Protein AF-A0A9W8HXV5-F1 (afdb_monomer_lite)

pLDDT: mean 78.33, std 11.54, range [52.19, 93.38]

InterPro domains:
  IPR036397 Ribonuclease H superfamily [G3DSA:3.30.420.10] (1-85)

Foldseek 3Di:
DLVVVCVVVVNNPPPVSVVCVVVSVLCQQQDQDPLQNGGVVCLVQVDHDDDPVVPPDDDDDDPPVVVRVVRVCNNVPPRVVSRVVSNVVVVVVVVVVCVVPDDDDDDDVPDDDDD

Secondary structure (DSSP, 8-state):
-HHHHHHHTTGGG-TTTTTTHHHHHHHHHHSPPTTTSS-HHHHHHSS----GGGTTS------HHHHHHHHHHHIIIIIHHHHHHHHHHHHHHHHHHHHHH----PPPTT-----

Organism: NCBI:txid2761395

Radius of gyration: 21.53 Å; chains: 1; bounding box: 58×38×58 Å

Structure (mmCIF, N/CA/C/O backbone):
data_AF-A0A9W8HXV5-F1
#
_entry.id   AF-A0A9W8HXV5-F1
#
loop_
_atom_site.group_PDB
_atom_site.id
_atom_site.type_symbol
_atom_site.label_atom_id
_atom_site.label_alt_id
_atom_site.label_comp_id
_atom_site.label_asym_id
_atom_site.label_entity_id
_atom_site.label_seq_id
_atom_site.pdbx_PDB_ins_code
_atom_site.Cartn_x
_atom_site.Cartn_y
_atom_site.Cartn_z
_atom_site.occupancy
_atom_site.B_iso_or_equiv
_atom_site.auth_seq_id
_atom_site.auth_comp_id
_atom_site.auth_asym_id
_atom_site.auth_atom_id
_atom_site.pdbx_PDB_model_num
ATOM 1 N N . MET A 1 1 ? 0.231 8.649 8.028 1.00 60.59 1 MET A N 1
ATOM 2 C CA . MET A 1 1 ? 1.605 8.124 7.830 1.00 60.59 1 MET A CA 1
ATOM 3 C C . MET A 1 1 ? 2.632 9.210 7.514 1.00 60.59 1 MET A C 1
ATOM 5 O O . MET A 1 1 ? 3.655 9.221 8.181 1.00 60.59 1 MET A O 1
ATOM 9 N N . VAL A 1 2 ? 2.363 10.155 6.601 1.00 62.06 2 VAL A N 1
ATOM 10 C CA . VAL A 1 2 ? 3.306 11.242 6.232 1.00 62.06 2 VAL A CA 1
ATOM 11 C C . VAL A 1 2 ? 3.762 12.081 7.434 1.00 62.06 2 VAL A C 1
ATOM 13 O O . VAL A 1 2 ? 4.959 12.217 7.658 1.00 62.06 2 VAL A O 1
ATOM 16 N N . LYS A 1 3 ? 2.826 12.553 8.272 1.00 69.19 3 LYS A N 1
ATOM 17 C CA . LYS A 1 3 ? 3.160 13.307 9.496 1.00 69.19 3 LYS A CA 1
ATOM 18 C C . LYS A 1 3 ? 4.119 12.538 10.413 1.00 69.19 3 LYS A C 1
ATOM 20 O O . LYS A 1 3 ? 5.129 13.087 10.814 1.00 69.19 3 LYS A O 1
ATOM 25 N N . GLY A 1 4 ? 3.860 11.252 10.665 1.00 70.75 4 GLY A N 1
ATOM 26 C CA . GLY A 1 4 ? 4.725 10.420 11.511 1.00 70.75 4 GLY A CA 1
ATOM 27 C C . GLY A 1 4 ? 6.121 10.179 10.925 1.00 70.75 4 GLY A C 1
ATOM 28 O O . GLY A 1 4 ? 7.088 10.116 11.678 1.00 70.75 4 GLY A O 1
ATOM 29 N N . ALA A 1 5 ? 6.244 10.081 9.597 1.00 70.06 5 ALA A N 1
ATOM 30 C CA . ALA A 1 5 ? 7.545 10.009 8.932 1.00 70.06 5 ALA A CA 1
ATOM 31 C C . ALA A 1 5 ? 8.324 11.328 9.090 1.00 70.06 5 ALA A C 1
ATOM 33 O O . ALA A 1 5 ? 9.479 11.304 9.504 1.00 70.06 5 ALA A O 1
ATOM 34 N N . LEU A 1 6 ? 7.667 12.472 8.874 1.00 68.56 6 LEU A N 1
ATOM 35 C CA . LEU A 1 6 ? 8.255 13.805 9.065 1.00 68.56 6 LEU A CA 1
ATOM 36 C C . LEU A 1 6 ? 8.674 14.059 10.522 1.00 68.56 6 LEU A C 1
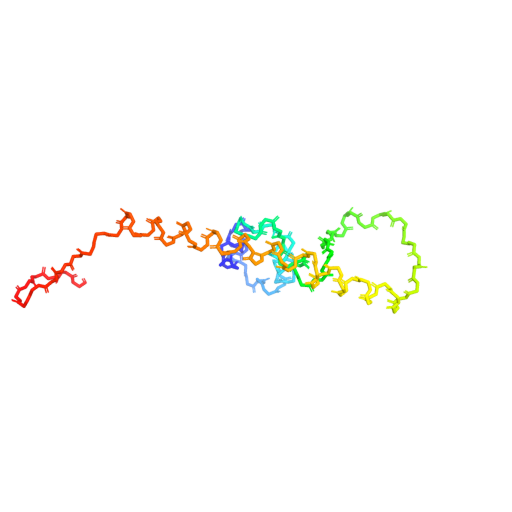ATOM 38 O O . LEU A 1 6 ? 9.746 14.606 10.770 1.00 68.56 6 LEU A O 1
ATOM 42 N N . THR A 1 7 ? 7.875 13.612 11.496 1.00 72.12 7 THR A N 1
ATOM 43 C CA . THR A 1 7 ? 8.223 13.705 12.922 1.00 72.12 7 THR A CA 1
ATOM 44 C C . THR A 1 7 ? 9.441 12.848 13.265 1.00 72.12 7 THR A C 1
ATOM 46 O O . THR A 1 7 ? 10.323 13.315 13.975 1.00 72.12 7 THR A O 1
ATOM 49 N N . LYS A 1 8 ? 9.543 11.623 12.729 1.00 70.56 8 LYS A N 1
ATOM 50 C CA . LYS A 1 8 ? 10.714 10.749 12.942 1.00 70.56 8 LYS A CA 1
ATOM 51 C C . LYS A 1 8 ? 11.993 11.284 12.303 1.00 70.56 8 LYS A C 1
ATOM 53 O O . LYS A 1 8 ? 13.069 11.047 12.834 1.00 70.56 8 LYS A O 1
ATOM 58 N N . MET A 1 9 ? 11.879 12.013 11.195 1.00 65.50 9 MET A N 1
ATOM 59 C CA . MET A 1 9 ? 13.011 12.711 10.577 1.00 65.50 9 MET A CA 1
ATOM 60 C C . MET A 1 9 ? 13.393 13.996 11.335 1.00 65.50 9 MET A C 1
ATOM 62 O O . MET A 1 9 ? 14.311 14.691 10.920 1.00 65.50 9 MET A O 1
ATOM 66 N N . ASN A 1 10 ? 12.702 14.312 12.439 1.00 64.25 10 ASN A N 1
ATOM 67 C CA . ASN A 1 10 ? 12.845 15.550 13.208 1.00 64.25 10 ASN A CA 1
ATOM 68 C C . ASN A 1 10 ? 12.593 16.824 12.370 1.00 64.25 10 ASN A C 1
ATOM 70 O O . ASN A 1 10 ? 13.015 17.917 12.732 1.00 64.25 10 ASN A O 1
ATOM 74 N N . VAL A 1 11 ? 11.867 16.678 11.253 1.00 59.84 11 VAL A N 1
ATOM 75 C CA . VAL A 1 11 ? 11.534 17.749 10.296 1.00 59.84 11 VAL A CA 1
ATOM 76 C C . VAL A 1 11 ? 10.242 18.468 10.694 1.00 59.84 11 VAL A C 1
ATOM 78 O O . VAL A 1 11 ? 9.929 19.525 10.167 1.00 59.84 11 VAL A O 1
ATOM 81 N N . ALA A 1 12 ? 9.494 17.952 11.675 1.00 54.28 12 ALA A N 1
ATOM 82 C CA . ALA A 1 12 ? 8.266 18.590 12.161 1.00 54.28 12 ALA A CA 1
ATOM 83 C C . ALA A 1 12 ? 8.485 20.000 12.756 1.00 54.28 12 ALA A C 1
ATOM 85 O O . ALA A 1 12 ? 7.521 20.750 12.874 1.00 54.28 12 ALA A O 1
ATOM 86 N N . ALA A 1 13 ? 9.727 20.355 13.110 1.00 55.00 13 ALA A N 1
ATOM 87 C CA . ALA A 1 13 ? 10.114 21.694 13.557 1.00 55.00 13 ALA A CA 1
ATOM 88 C C . ALA A 1 13 ? 10.615 22.611 12.420 1.00 55.00 13 ALA A C 1
ATOM 90 O O . ALA A 1 13 ? 10.859 23.791 12.659 1.00 55.00 13 ALA A O 1
ATOM 91 N N . LEU A 1 14 ? 10.786 22.089 11.200 1.00 56.72 14 LEU A N 1
ATOM 92 C CA . LEU A 1 14 ? 11.351 22.822 10.071 1.00 56.72 14 LEU A CA 1
ATOM 93 C C . LEU A 1 14 ? 10.237 23.386 9.184 1.00 56.72 14 LEU A C 1
ATOM 95 O O . LEU A 1 14 ? 9.340 22.679 8.725 1.00 56.72 14 LEU A O 1
ATOM 99 N N . THR A 1 15 ? 10.349 24.676 8.889 1.00 64.81 15 THR A N 1
ATOM 100 C CA . THR A 1 15 ? 9.557 25.430 7.906 1.00 64.81 15 THR A CA 1
ATOM 101 C C . THR A 1 15 ? 9.684 24.908 6.466 1.00 64.81 15 THR A C 1
ATOM 103 O O . THR A 1 15 ? 8.969 25.391 5.599 1.00 64.81 15 THR A O 1
ATOM 106 N N . GLU A 1 16 ? 10.542 23.910 6.226 1.00 74.19 16 GLU A N 1
ATOM 107 C CA . GLU A 1 16 ? 10.950 23.384 4.910 1.00 74.19 16 GLU A CA 1
ATOM 108 C C . GLU A 1 16 ? 10.500 21.925 4.684 1.00 74.19 16 GLU A C 1
ATOM 110 O O . GLU A 1 16 ? 11.137 21.135 3.984 1.00 74.19 16 GLU A O 1
ATOM 115 N N . TRP A 1 17 ? 9.410 21.503 5.329 1.00 77.75 17 TRP A N 1
ATOM 116 C CA . TRP A 1 17 ? 8.860 20.148 5.172 1.00 77.75 17 TRP A CA 1
ATOM 117 C C . TRP A 1 17 ? 8.541 19.792 3.709 1.00 77.75 17 TRP A C 1
ATOM 119 O O . TRP A 1 17 ? 8.579 18.616 3.338 1.00 77.75 17 TRP A O 1
ATOM 129 N N . ASP A 1 18 ? 8.242 20.798 2.889 1.00 82.31 18 ASP A N 1
ATOM 130 C CA . ASP A 1 18 ? 7.981 20.721 1.456 1.00 82.31 18 ASP A CA 1
ATOM 131 C C . ASP A 1 18 ? 9.209 20.250 0.664 1.00 82.31 18 ASP A C 1
ATOM 133 O O . ASP A 1 18 ? 9.078 19.375 -0.196 1.00 82.31 18 ASP A O 1
ATOM 137 N N . PHE A 1 19 ? 10.409 20.716 1.023 1.00 82.94 19 PHE A N 1
ATOM 138 C CA . PHE A 1 19 ? 11.671 20.266 0.424 1.00 82.94 19 PHE A CA 1
ATOM 139 C C . PHE A 1 19 ? 11.897 18.758 0.610 1.00 82.94 19 PHE A C 1
ATOM 141 O O . PHE A 1 19 ? 12.449 18.073 -0.254 1.00 82.94 19 PHE A O 1
ATOM 148 N N . HIS A 1 20 ? 11.423 18.207 1.727 1.00 78.56 20 HIS A N 1
ATOM 149 C CA . HIS A 1 20 ? 11.578 16.792 2.052 1.00 78.56 20 HIS A CA 1
ATOM 150 C C . HIS A 1 20 ? 10.464 15.899 1.490 1.00 78.56 20 HIS A C 1
ATOM 152 O O . HIS A 1 20 ? 10.603 14.671 1.519 1.00 78.56 20 HIS A O 1
ATOM 158 N N . LEU A 1 21 ? 9.379 16.464 0.944 1.00 82.88 21 LEU A N 1
ATOM 159 C CA . LEU A 1 21 ? 8.255 15.683 0.419 1.00 82.88 21 LEU A CA 1
ATOM 160 C C . LEU A 1 21 ? 8.654 14.653 -0.642 1.00 82.88 21 LEU A C 1
ATOM 162 O O . LEU A 1 21 ? 8.190 13.518 -0.518 1.00 82.88 21 LEU A O 1
ATOM 166 N N . PRO A 1 22 ? 9.507 14.957 -1.644 1.00 84.81 22 PRO A N 1
ATOM 167 C CA . PRO A 1 22 ? 9.884 13.959 -2.643 1.00 84.81 22 PRO A CA 1
ATOM 168 C C . PRO A 1 22 ? 10.589 12.752 -2.016 1.00 84.81 22 PRO A C 1
ATOM 170 O O . PRO A 1 22 ? 10.310 11.610 -2.378 1.00 84.81 22 PRO A O 1
ATOM 173 N N . LEU A 1 23 ? 11.449 12.989 -1.019 1.00 81.25 23 LEU A N 1
ATOM 174 C CA . LEU A 1 23 ? 12.151 11.929 -0.295 1.00 81.25 23 LEU A CA 1
ATOM 175 C C . LEU A 1 23 ? 11.196 11.105 0.571 1.00 81.25 23 LEU A C 1
ATOM 177 O O . LEU A 1 23 ? 11.284 9.878 0.578 1.00 81.25 23 LEU A O 1
ATOM 181 N N . VAL A 1 24 ? 10.256 11.752 1.261 1.00 83.06 24 VAL A N 1
ATOM 182 C CA . VAL A 1 24 ? 9.237 11.058 2.060 1.00 83.06 24 VAL A CA 1
ATOM 183 C C . VAL A 1 24 ? 8.317 10.233 1.164 1.00 83.06 24 VAL A C 1
ATOM 185 O O . VAL A 1 24 ? 8.047 9.074 1.470 1.00 83.06 24 VAL A O 1
ATOM 188 N N . GLN A 1 25 ? 7.876 10.783 0.033 1.00 86.50 25 GLN A N 1
ATOM 189 C CA . GLN A 1 25 ? 7.074 10.068 -0.955 1.00 86.50 25 GLN A CA 1
ATOM 190 C C . GLN A 1 25 ? 7.827 8.851 -1.495 1.00 86.50 25 GLN A C 1
ATOM 192 O O . GLN A 1 25 ? 7.256 7.763 -1.593 1.00 86.50 25 GLN A O 1
ATOM 197 N N . MET A 1 26 ? 9.116 9.018 -1.802 1.00 84.44 26 MET A N 1
ATOM 198 C CA . MET A 1 26 ? 9.971 7.931 -2.256 1.00 84.44 26 MET A CA 1
ATOM 199 C C . MET A 1 26 ? 10.083 6.836 -1.186 1.00 84.44 26 MET A C 1
ATOM 201 O O . MET A 1 26 ? 9.848 5.667 -1.482 1.00 84.44 26 MET A O 1
ATOM 205 N N . ALA A 1 27 ? 10.372 7.209 0.062 1.00 83.19 27 ALA A N 1
ATOM 206 C CA . ALA A 1 27 ? 10.500 6.275 1.176 1.00 83.19 27 ALA A CA 1
ATOM 207 C C . ALA A 1 27 ? 9.194 5.517 1.461 1.00 83.19 27 ALA A C 1
ATOM 209 O O . ALA A 1 27 ? 9.211 4.307 1.672 1.00 83.19 27 ALA A O 1
ATOM 210 N N . LEU A 1 28 ? 8.048 6.203 1.431 1.00 86.06 28 LEU A N 1
ATOM 211 C CA . LEU A 1 28 ? 6.744 5.572 1.639 1.00 86.06 28 LEU A CA 1
ATOM 212 C C . LEU A 1 28 ? 6.375 4.617 0.495 1.00 86.06 28 LEU A C 1
ATOM 214 O O . LEU A 1 28 ? 5.806 3.559 0.751 1.00 86.06 28 LEU A O 1
ATOM 218 N N . ASN A 1 29 ? 6.725 4.957 -0.747 1.00 88.38 29 ASN A N 1
ATOM 219 C CA . ASN A 1 29 ? 6.431 4.119 -1.908 1.00 88.38 29 ASN A CA 1
ATOM 220 C C . ASN A 1 29 ? 7.373 2.916 -2.052 1.00 88.38 29 ASN A C 1
ATOM 222 O O . ASN A 1 29 ? 6.970 1.921 -2.655 1.00 88.38 29 ASN A O 1
ATOM 226 N N . SER A 1 30 ? 8.604 2.982 -1.535 1.00 86.94 30 SER A N 1
ATOM 227 C CA . SER A 1 30 ? 9.553 1.858 -1.556 1.00 86.94 30 SER A CA 1
ATOM 228 C C . SER A 1 30 ? 9.428 0.934 -0.346 1.00 86.94 30 SER A C 1
ATOM 230 O O . SER A 1 30 ? 9.853 -0.219 -0.420 1.00 86.94 30 SER A O 1
ATOM 232 N N . HIS A 1 31 ? 8.829 1.393 0.755 1.00 86.56 31 HIS A N 1
ATOM 233 C CA . HIS A 1 31 ? 8.679 0.580 1.955 1.00 86.56 31 HIS A CA 1
ATOM 234 C C . HIS A 1 31 ? 7.647 -0.537 1.764 1.00 86.56 31 HIS A C 1
ATOM 236 O O . HIS A 1 31 ? 6.544 -0.312 1.260 1.00 86.56 31 HIS A O 1
ATOM 242 N N . ARG A 1 32 ? 7.990 -1.754 2.198 1.00 87.00 32 ARG A N 1
ATOM 243 C CA . ARG A 1 32 ? 7.062 -2.889 2.168 1.00 87.00 32 ARG A CA 1
ATOM 244 C C . ARG A 1 32 ? 5.948 -2.688 3.185 1.00 87.00 32 ARG A C 1
ATOM 246 O O . ARG A 1 32 ? 6.205 -2.426 4.356 1.00 87.00 32 ARG A O 1
ATOM 253 N N . HIS A 1 33 ? 4.710 -2.850 2.740 1.00 85.12 33 HIS A N 1
ATOM 254 C CA . HIS A 1 33 ? 3.548 -2.773 3.614 1.00 85.12 33 HIS A CA 1
ATOM 255 C C . HIS A 1 33 ? 3.191 -4.163 4.157 1.00 85.12 33 HIS A C 1
ATOM 257 O O . HIS A 1 33 ? 3.088 -5.119 3.390 1.00 85.12 33 HIS A O 1
ATOM 263 N N . CYS A 1 34 ? 2.952 -4.276 5.467 1.00 81.12 34 CYS A N 1
ATOM 264 C CA . CYS A 1 34 ? 2.745 -5.556 6.158 1.00 81.12 34 CYS A CA 1
ATOM 265 C C . CYS A 1 34 ? 1.600 -6.393 5.566 1.00 81.12 34 CYS A C 1
ATOM 267 O O . CYS A 1 34 ? 1.741 -7.600 5.423 1.00 81.12 34 CYS A O 1
ATOM 269 N N . GLY A 1 35 ? 0.493 -5.755 5.173 1.00 80.25 35 GLY A N 1
ATOM 270 C CA . GLY A 1 35 ? -0.654 -6.450 4.574 1.00 80.25 35 GLY A CA 1
ATOM 271 C C . GLY A 1 35 ? -0.517 -6.774 3.084 1.00 80.25 35 GLY A C 1
ATOM 272 O O . GLY A 1 35 ? -1.255 -7.597 2.568 1.00 80.25 35 GLY A O 1
ATOM 273 N N . LEU A 1 36 ? 0.410 -6.122 2.379 1.00 79.31 36 LEU A N 1
ATOM 274 C CA . LEU A 1 36 ? 0.655 -6.353 0.947 1.00 79.31 36 LEU A CA 1
ATOM 275 C C . LEU A 1 36 ? 1.848 -7.290 0.717 1.00 79.31 36 LEU A C 1
ATOM 277 O O . LEU A 1 36 ? 1.982 -7.850 -0.365 1.00 79.31 36 LEU A O 1
ATOM 281 N N . LEU A 1 37 ? 2.739 -7.412 1.711 1.00 85.75 37 LEU A N 1
ATOM 282 C CA . LEU A 1 37 ? 4.050 -8.077 1.643 1.00 85.75 37 LEU A CA 1
ATOM 283 C C . LEU A 1 37 ? 4.989 -7.546 0.541 1.00 85.75 37 LEU A C 1
ATOM 285 O O . LEU A 1 37 ? 6.072 -8.087 0.317 1.00 85.75 37 LEU A O 1
ATOM 289 N N . MET A 1 38 ? 4.612 -6.434 -0.084 1.00 87.88 38 MET A N 1
ATOM 290 C CA . MET A 1 38 ? 5.334 -5.714 -1.129 1.00 87.88 38 MET A CA 1
ATOM 291 C C . MET A 1 38 ? 5.186 -4.205 -0.914 1.00 87.88 38 MET A C 1
ATOM 293 O O . MET A 1 38 ? 4.380 -3.756 -0.090 1.00 87.88 38 MET A O 1
ATOM 297 N N . SER A 1 39 ? 5.981 -3.412 -1.627 1.00 89.19 39 SER A N 1
ATOM 298 C CA . SER A 1 39 ? 5.872 -1.955 -1.594 1.00 89.19 39 SER A CA 1
ATOM 299 C C . SER A 1 39 ? 4.800 -1.429 -2.557 1.00 89.19 39 SER A C 1
ATOM 301 O O . SER A 1 39 ? 4.511 -2.072 -3.573 1.00 89.19 39 SER A O 1
ATOM 303 N N . PRO A 1 40 ? 4.216 -0.245 -2.294 1.00 88.62 40 PRO A N 1
ATOM 304 C CA . PRO A 1 40 ? 3.293 0.396 -3.231 1.00 88.62 40 PRO A CA 1
ATOM 305 C C . PRO A 1 40 ? 3.884 0.566 -4.638 1.00 88.62 40 PRO A C 1
ATOM 307 O O . PRO A 1 40 ? 3.194 0.339 -5.630 1.00 88.62 40 PRO A O 1
ATOM 310 N N . ALA A 1 41 ? 5.175 0.897 -4.743 1.00 87.69 41 ALA A N 1
ATOM 311 C CA . ALA A 1 41 ? 5.845 1.011 -6.034 1.00 87.69 41 ALA A CA 1
ATOM 312 C C . ALA A 1 41 ? 5.940 -0.338 -6.767 1.00 87.69 41 ALA A C 1
ATOM 314 O O . ALA A 1 41 ? 5.721 -0.384 -7.977 1.00 87.69 41 ALA A O 1
ATOM 315 N N . GLN A 1 42 ? 6.197 -1.439 -6.052 1.00 87.00 42 GLN A N 1
ATOM 316 C CA . GLN A 1 42 ? 6.172 -2.782 -6.644 1.00 87.00 42 GLN A CA 1
ATOM 317 C C . GLN A 1 42 ? 4.789 -3.138 -7.183 1.00 87.00 42 GLN A C 1
ATOM 319 O O . GLN A 1 42 ? 4.685 -3.623 -8.307 1.00 87.00 42 GLN A O 1
ATOM 324 N N . ALA A 1 43 ? 3.732 -2.849 -6.423 1.00 86.38 43 ALA A N 1
ATOM 325 C CA . ALA A 1 43 ? 2.362 -3.095 -6.863 1.00 86.38 43 ALA A CA 1
ATOM 326 C C . ALA A 1 43 ? 1.996 -2.258 -8.104 1.00 86.38 43 ALA A C 1
ATOM 328 O O . ALA A 1 43 ? 1.362 -2.755 -9.033 1.00 86.38 43 ALA A O 1
ATOM 329 N N . MET A 1 44 ? 2.433 -0.997 -8.158 1.00 85.75 44 MET A N 1
ATOM 330 C CA . MET A 1 44 ? 2.090 -0.079 -9.248 1.00 85.75 44 MET A CA 1
ATOM 331 C C . MET A 1 44 ? 2.885 -0.333 -10.536 1.00 85.75 44 MET A C 1
ATOM 333 O O . MET A 1 44 ? 2.322 -0.272 -11.635 1.00 85.75 44 MET A O 1
ATOM 337 N N . PHE A 1 45 ? 4.184 -0.615 -10.413 1.00 83.38 45 PHE A N 1
ATOM 338 C CA . PHE A 1 45 ? 5.114 -0.691 -11.545 1.00 83.38 45 PHE A CA 1
ATOM 339 C C . PHE A 1 45 ? 5.587 -2.112 -11.869 1.00 83.38 45 PHE A C 1
ATOM 341 O O . PHE A 1 45 ? 6.313 -2.299 -12.842 1.00 83.38 45 PHE A O 1
ATOM 348 N N . GLY A 1 46 ? 5.219 -3.111 -11.063 1.00 79.69 46 GLY A N 1
ATOM 349 C CA . GLY A 1 46 ? 5.667 -4.496 -11.235 1.00 79.69 46 GLY A CA 1
ATOM 350 C C . GLY A 1 46 ? 7.158 -4.716 -10.955 1.00 79.69 46 GLY A C 1
ATOM 351 O O . GLY A 1 46 ? 7.680 -5.780 -11.276 1.00 79.69 46 GLY A O 1
ATOM 352 N N . ARG A 1 47 ? 7.858 -3.724 -10.385 1.00 80.50 47 ARG A N 1
ATOM 353 C CA . ARG A 1 47 ? 9.303 -3.763 -10.107 1.00 80.50 47 ARG A CA 1
ATOM 354 C C . ARG A 1 47 ? 9.660 -3.030 -8.819 1.00 80.50 47 ARG A C 1
ATOM 356 O O . ARG A 1 47 ? 8.946 -2.122 -8.398 1.00 80.50 47 ARG A O 1
ATOM 363 N N . GLU A 1 48 ? 10.788 -3.394 -8.218 1.00 79.81 48 GLU A N 1
ATOM 364 C CA . GLU A 1 48 ? 11.308 -2.693 -7.042 1.00 79.81 48 GLU A CA 1
ATOM 365 C C . GLU A 1 48 ? 11.758 -1.275 -7.387 1.00 79.81 48 GLU A C 1
ATOM 367 O O . GLU A 1 48 ? 12.454 -1.044 -8.376 1.00 79.81 48 GLU A O 1
ATOM 372 N N . MET A 1 49 ? 11.353 -0.316 -6.551 1.00 76.38 49 MET A N 1
ATOM 373 C CA . MET A 1 49 ? 11.904 1.030 -6.604 1.00 76.38 49 MET A CA 1
ATOM 374 C C . MET A 1 49 ? 13.204 1.038 -5.811 1.00 76.38 49 MET A C 1
ATOM 376 O O . MET A 1 49 ? 13.195 1.057 -4.580 1.00 76.38 49 MET A O 1
ATOM 380 N N . LEU A 1 50 ? 14.314 0.974 -6.538 1.00 70.31 50 LEU A N 1
ATOM 381 C CA . LEU A 1 50 ?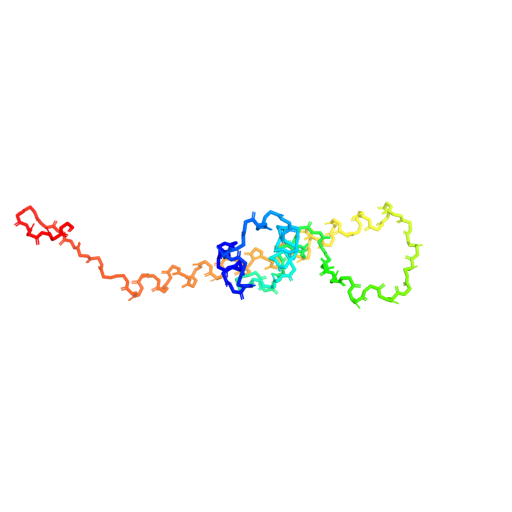 15.644 0.986 -5.955 1.00 70.31 50 LEU A CA 1
ATOM 382 C C . LEU A 1 50 ? 16.029 2.424 -5.589 1.00 70.3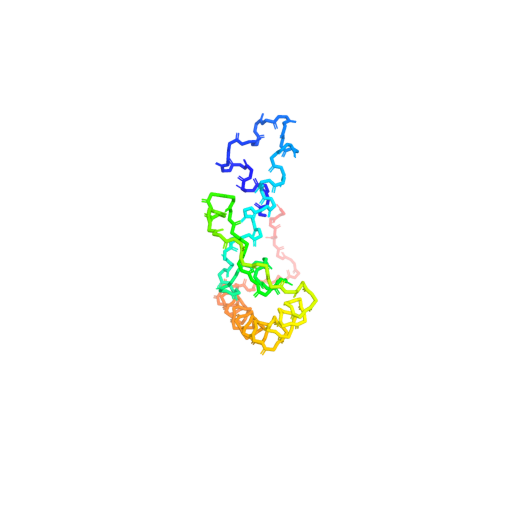1 50 LEU A C 1
ATOM 384 O O . LEU A 1 50 ? 15.876 3.323 -6.422 1.00 70.31 50 LEU A O 1
ATOM 388 N N . PRO A 1 51 ? 16.511 2.669 -4.362 1.00 65.25 51 PRO A N 1
ATOM 389 C CA . PRO A 1 51 ? 16.992 3.987 -3.998 1.00 65.25 51 PRO A CA 1
ATOM 390 C C . PRO A 1 51 ? 18.274 4.311 -4.794 1.00 65.25 51 PRO A C 1
ATOM 392 O O . PRO A 1 51 ? 18.980 3.389 -5.222 1.00 65.25 51 PRO A O 1
ATOM 395 N N . PRO A 1 52 ? 18.605 5.601 -4.994 1.00 62.78 52 PRO A N 1
ATOM 396 C CA . PRO A 1 52 ? 19.717 6.029 -5.848 1.00 62.78 52 PRO A CA 1
ATOM 397 C C . PRO A 1 52 ? 21.061 5.352 -5.546 1.00 62.78 52 PRO A C 1
ATOM 399 O O . PRO A 1 52 ? 21.855 5.136 -6.455 1.00 62.78 52 PRO A O 1
ATOM 402 N N . GLN A 1 53 ? 21.301 4.955 -4.293 1.00 60.38 53 GLN A N 1
ATOM 403 C CA . GLN A 1 53 ? 22.539 4.297 -3.865 1.00 60.38 53 GLN A CA 1
ATOM 404 C C . GLN A 1 53 ? 22.721 2.880 -4.446 1.00 60.38 53 GLN A C 1
ATOM 406 O O . GLN A 1 53 ? 23.838 2.375 -4.467 1.00 60.38 53 GLN A O 1
ATOM 411 N N . VAL A 1 54 ? 21.650 2.236 -4.924 1.00 57.62 54 VAL A N 1
ATOM 412 C CA . VAL A 1 54 ? 21.675 0.865 -5.473 1.00 57.62 54 VAL A CA 1
ATOM 413 C C . VAL A 1 54 ? 21.817 0.861 -7.006 1.00 57.62 54 VAL A C 1
ATOM 415 O O . VAL A 1 54 ? 22.151 -0.160 -7.599 1.00 57.62 54 VAL A O 1
ATOM 418 N N . LEU A 1 55 ? 21.640 2.010 -7.669 1.00 56.62 55 LEU A N 1
ATOM 419 C CA . LEU A 1 55 ? 21.644 2.148 -9.135 1.00 56.62 55 LEU A CA 1
ATOM 420 C C . LEU A 1 55 ? 23.042 2.110 -9.790 1.00 56.62 55 LEU A C 1
ATOM 422 O O . LEU A 1 55 ? 23.173 2.437 -10.964 1.00 56.62 55 LEU A O 1
ATOM 426 N N . LEU A 1 56 ? 24.085 1.676 -9.077 1.00 57.72 56 LEU A N 1
ATOM 427 C CA . LEU A 1 56 ? 25.449 1.533 -9.616 1.00 57.72 56 LEU A CA 1
ATOM 428 C C . LEU A 1 56 ? 25.610 0.348 -10.593 1.00 57.72 56 LEU A C 1
ATOM 430 O O . LEU A 1 56 ? 26.698 0.131 -11.124 1.00 57.72 56 LEU A O 1
ATOM 434 N N . ALA A 1 57 ? 24.554 -0.434 -10.828 1.00 55.59 57 ALA A N 1
ATOM 435 C CA . ALA A 1 57 ? 24.583 -1.558 -11.755 1.00 55.59 57 ALA A CA 1
ATOM 436 C C . ALA A 1 57 ? 24.472 -1.095 -13.226 1.00 55.59 57 ALA A C 1
ATOM 438 O O . ALA A 1 57 ? 23.710 -0.172 -13.525 1.00 55.59 57 ALA A O 1
ATOM 439 N N . PRO A 1 58 ? 25.188 -1.744 -14.166 1.00 52.19 58 PRO A N 1
ATOM 440 C CA . PRO A 1 58 ? 25.132 -1.395 -15.580 1.00 52.19 58 PRO A CA 1
ATOM 441 C C . PRO A 1 58 ? 23.718 -1.596 -16.139 1.00 52.19 58 PRO A C 1
ATOM 443 O O . PRO A 1 58 ? 23.124 -2.669 -16.028 1.00 52.19 58 PRO A O 1
ATOM 446 N N . ILE A 1 59 ? 23.184 -0.541 -16.755 1.00 61.31 59 ILE A N 1
ATOM 447 C CA . ILE A 1 59 ? 21.872 -0.545 -17.400 1.00 61.31 59 ILE A CA 1
ATOM 448 C C . ILE A 1 59 ? 22.006 -1.320 -18.712 1.00 61.31 59 ILE A C 1
ATOM 450 O O . ILE A 1 59 ? 22.671 -0.860 -19.637 1.00 61.31 59 ILE A O 1
ATOM 454 N N . VAL A 1 60 ? 21.375 -2.491 -18.807 1.00 59.22 60 VAL A N 1
ATOM 455 C CA . VAL A 1 60 ? 21.232 -3.200 -20.085 1.00 59.22 60 VAL A CA 1
ATOM 456 C C . VAL A 1 60 ? 20.106 -2.520 -20.871 1.00 59.22 60 VAL A C 1
ATOM 458 O O . VAL A 1 60 ? 18.964 -2.528 -20.400 1.00 59.22 60 VAL A O 1
ATOM 461 N N . PRO A 1 61 ? 20.377 -1.917 -22.044 1.00 56.38 61 PRO A N 1
ATOM 462 C CA . PRO A 1 61 ? 19.339 -1.294 -22.849 1.00 56.38 61 PRO A CA 1
ATOM 463 C C . PRO A 1 61 ? 18.526 -2.391 -23.540 1.00 56.38 61 PRO A C 1
ATOM 465 O O . PRO A 1 61 ? 18.881 -2.883 -24.608 1.00 56.38 61 PRO A O 1
ATOM 468 N N . LEU A 1 62 ? 17.431 -2.804 -22.910 1.00 56.62 62 LEU A N 1
ATOM 469 C CA . LEU A 1 62 ? 16.403 -3.614 -23.550 1.00 56.62 62 LEU A CA 1
ATOM 470 C C . LEU A 1 62 ? 15.401 -2.666 -24.226 1.00 56.62 62 LEU A C 1
ATOM 472 O O . LEU A 1 62 ? 15.040 -1.642 -23.645 1.00 56.62 62 LEU A O 1
ATOM 476 N N . THR A 1 63 ? 14.958 -2.979 -25.448 1.00 60.97 63 THR A N 1
ATOM 477 C CA . THR A 1 63 ? 13.989 -2.160 -26.202 1.00 60.97 63 THR A CA 1
ATOM 478 C C . THR A 1 63 ? 12.796 -1.792 -25.315 1.00 60.97 63 THR A C 1
ATOM 480 O O . THR A 1 63 ? 12.107 -2.666 -24.777 1.00 60.97 63 THR A O 1
ATOM 483 N N . THR A 1 64 ? 12.581 -0.493 -25.126 1.00 62.41 64 THR A N 1
ATOM 484 C CA . THR A 1 64 ? 11.718 0.092 -24.090 1.00 62.41 64 THR A CA 1
ATOM 485 C C . THR A 1 64 ? 10.274 -0.412 -24.152 1.00 62.41 64 THR A C 1
ATOM 487 O O . THR A 1 64 ? 9.687 -0.711 -23.114 1.00 62.41 64 THR A O 1
ATOM 490 N N . GLU A 1 65 ? 9.714 -0.593 -25.349 1.00 61.75 65 GLU A N 1
ATOM 491 C CA . GLU A 1 65 ? 8.319 -1.027 -25.537 1.00 61.75 65 GLU A CA 1
ATOM 492 C C . GLU A 1 65 ? 8.073 -2.493 -25.158 1.00 61.75 65 GLU A C 1
ATOM 494 O O . GLU A 1 65 ? 7.098 -2.808 -24.471 1.00 61.75 65 GLU A O 1
ATOM 499 N N . LEU A 1 66 ? 8.977 -3.396 -25.554 1.00 60.00 66 LEU A N 1
ATOM 500 C CA . LEU A 1 66 ? 8.884 -4.817 -25.202 1.00 60.00 66 LEU A CA 1
ATOM 501 C C . LEU A 1 66 ? 8.954 -4.995 -23.677 1.00 60.00 66 LEU A C 1
ATOM 503 O O . LEU A 1 66 ? 8.217 -5.788 -23.091 1.00 60.00 66 LEU A O 1
ATOM 507 N N . THR A 1 67 ? 9.794 -4.185 -23.034 1.00 70.50 67 THR A N 1
ATOM 508 C CA . THR A 1 67 ? 10.028 -4.210 -21.588 1.00 70.50 67 THR A CA 1
ATOM 509 C C . THR A 1 67 ? 8.808 -3.713 -20.810 1.00 70.50 67 THR A C 1
ATOM 511 O O . THR A 1 67 ? 8.412 -4.338 -19.829 1.00 70.50 67 THR A O 1
ATOM 514 N N . LEU A 1 68 ? 8.156 -2.636 -21.262 1.00 77.19 68 LEU A N 1
ATOM 515 C CA . LEU A 1 68 ? 6.952 -2.104 -20.612 1.00 77.19 68 LEU A CA 1
ATOM 516 C C . LEU A 1 68 ? 5.770 -3.071 -20.706 1.00 77.19 68 LEU A C 1
ATOM 518 O O . LEU A 1 68 ? 5.112 -3.329 -19.701 1.00 77.19 68 LEU A O 1
ATOM 522 N N . ASN A 1 69 ? 5.534 -3.665 -21.877 1.00 80.88 69 ASN A N 1
ATOM 523 C CA . ASN A 1 69 ? 4.456 -4.640 -22.048 1.00 80.88 69 ASN A CA 1
ATOM 524 C C . ASN A 1 69 ? 4.666 -5.892 -21.184 1.00 80.88 69 ASN A C 1
ATOM 526 O O . ASN A 1 69 ? 3.714 -6.399 -20.585 1.00 80.88 69 ASN A O 1
ATOM 530 N N . MET A 1 70 ? 5.909 -6.370 -21.072 1.00 80.25 70 MET A N 1
ATOM 531 C CA . MET A 1 70 ? 6.251 -7.473 -20.170 1.00 80.25 70 MET A CA 1
ATOM 532 C C . MET A 1 70 ? 6.046 -7.092 -18.701 1.00 80.25 70 MET A C 1
ATOM 534 O O . MET A 1 70 ? 5.462 -7.878 -17.957 1.00 80.25 70 MET A O 1
ATOM 538 N N . LEU A 1 71 ? 6.449 -5.884 -18.290 1.00 82.19 71 LEU A N 1
ATOM 539 C CA . LEU A 1 71 ? 6.242 -5.391 -16.924 1.00 82.19 71 LEU A CA 1
ATOM 540 C C . LEU A 1 71 ? 4.758 -5.244 -16.582 1.00 82.19 71 LEU A C 1
ATOM 542 O O . LEU A 1 71 ? 4.348 -5.668 -15.505 1.00 82.19 71 LEU A O 1
ATOM 546 N N . HIS A 1 72 ? 3.941 -4.708 -17.491 1.00 83.56 72 HIS A N 1
ATOM 547 C CA . HIS A 1 72 ? 2.493 -4.621 -17.297 1.00 83.56 72 HIS A CA 1
ATOM 548 C C . HIS A 1 72 ? 1.865 -6.006 -17.156 1.00 83.56 72 HIS A C 1
ATOM 550 O O . HIS A 1 72 ? 1.143 -6.251 -16.192 1.00 83.56 72 HIS A O 1
ATOM 556 N N . ARG A 1 73 ? 2.202 -6.951 -18.045 1.00 85.19 73 ARG A N 1
ATOM 557 C CA . ARG A 1 73 ? 1.704 -8.329 -17.932 1.00 85.19 73 ARG A CA 1
ATOM 558 C C . ARG A 1 73 ? 2.124 -8.977 -16.620 1.00 85.19 73 ARG A C 1
ATOM 560 O O . ARG A 1 73 ? 1.280 -9.566 -15.954 1.00 85.19 73 ARG A O 1
ATOM 567 N N . PHE A 1 74 ? 3.390 -8.847 -16.236 1.00 84.44 74 PHE A N 1
ATOM 568 C CA . PHE A 1 74 ? 3.901 -9.395 -14.984 1.00 84.44 74 PHE A CA 1
ATOM 569 C C . PHE A 1 74 ? 3.200 -8.780 -13.768 1.00 84.44 74 PHE A C 1
ATOM 571 O O . PHE A 1 74 ? 2.734 -9.501 -12.886 1.00 84.44 74 PHE A O 1
ATOM 578 N N . ARG A 1 75 ? 3.044 -7.455 -13.751 1.00 87.06 75 ARG A N 1
ATOM 579 C CA . ARG A 1 75 ? 2.298 -6.747 -12.711 1.00 87.06 75 ARG A CA 1
ATOM 580 C C . ARG A 1 75 ? 0.870 -7.282 -12.599 1.00 87.06 75 ARG A C 1
ATOM 582 O O . ARG A 1 75 ? 0.440 -7.647 -11.511 1.00 87.06 75 ARG A O 1
ATOM 589 N N . ASP A 1 76 ? 0.157 -7.361 -13.715 1.00 87.75 76 ASP A N 1
ATOM 590 C CA . ASP A 1 76 ? -1.276 -7.663 -13.721 1.00 87.75 76 ASP A CA 1
ATOM 591 C C . ASP A 1 76 ? -1.569 -9.152 -13.478 1.00 87.75 76 ASP A C 1
ATOM 593 O O . ASP A 1 76 ? -2.573 -9.482 -12.854 1.00 87.75 76 ASP A O 1
ATOM 597 N N . HIS A 1 77 ? -0.680 -10.056 -13.904 1.00 89.19 77 HIS A N 1
ATOM 598 C CA . HIS A 1 77 ? -0.914 -11.506 -13.837 1.00 89.19 77 HIS A CA 1
ATOM 599 C C . HIS A 1 77 ? -0.160 -12.206 -12.703 1.00 89.19 77 HIS A C 1
ATOM 601 O O . HIS A 1 77 ? -0.525 -13.319 -12.331 1.00 89.19 77 HIS A O 1
ATOM 607 N N . VAL A 1 78 ? 0.887 -11.588 -12.149 1.00 86.56 78 VAL A N 1
ATOM 608 C CA . VAL A 1 78 ? 1.696 -12.186 -11.075 1.00 86.56 78 VAL A CA 1
ATOM 609 C C . VAL A 1 78 ? 1.572 -11.374 -9.795 1.00 86.56 78 VAL A C 1
ATOM 611 O O . VAL A 1 78 ? 1.168 -11.915 -8.766 1.00 86.56 78 VAL A O 1
ATOM 614 N N . ILE A 1 79 ? 1.873 -10.075 -9.859 1.00 87.69 79 ILE A N 1
ATOM 615 C CA . ILE A 1 79 ? 1.945 -9.223 -8.665 1.00 87.69 79 ILE A CA 1
ATOM 616 C C . ILE A 1 79 ? 0.554 -8.951 -8.089 1.00 87.69 79 ILE A C 1
ATOM 618 O O . ILE A 1 79 ? 0.323 -9.213 -6.909 1.00 87.69 79 ILE A O 1
ATOM 622 N N . TRP A 1 80 ? -0.395 -8.485 -8.902 1.00 88.56 80 TRP A N 1
ATOM 623 C CA . TRP A 1 80 ? -1.736 -8.130 -8.427 1.00 88.56 80 TRP A CA 1
ATOM 624 C C . TRP A 1 80 ? -2.522 -9.304 -7.830 1.00 88.56 80 TRP A C 1
ATOM 626 O O . TRP A 1 80 ? -3.088 -9.129 -6.751 1.00 88.56 80 TRP A O 1
ATOM 636 N N . PRO A 1 81 ? -2.529 -10.513 -8.420 1.00 91.12 81 PRO A N 1
ATOM 637 C CA . PRO A 1 81 ? -3.213 -11.658 -7.818 1.00 91.12 81 PRO A CA 1
ATOM 638 C C . PRO A 1 81 ? -2.610 -12.103 -6.479 1.00 91.12 81 PRO A C 1
ATOM 640 O O . PRO A 1 81 ? -3.311 -12.663 -5.636 1.00 91.12 81 PRO A O 1
ATOM 643 N N . GLN A 1 82 ? -1.307 -11.896 -6.265 1.00 88.81 82 GLN A N 1
ATOM 644 C CA . GLN A 1 82 ? -0.674 -12.132 -4.963 1.00 88.81 82 GLN A CA 1
ATOM 645 C C . GLN A 1 82 ? -1.046 -11.026 -3.972 1.00 88.81 82 GLN A C 1
ATOM 647 O O . GLN A 1 82 ? -1.503 -11.319 -2.869 1.00 88.81 82 GLN A O 1
ATOM 652 N N . ALA A 1 83 ? -0.930 -9.764 -4.391 1.00 87.25 83 ALA A N 1
ATOM 653 C CA . ALA A 1 83 ? -1.282 -8.597 -3.589 1.00 87.25 83 ALA A CA 1
ATOM 654 C C . ALA A 1 83 ? -2.738 -8.645 -3.102 1.00 87.25 83 ALA A C 1
ATOM 656 O O . ALA A 1 83 ? -2.998 -8.419 -1.925 1.00 87.25 83 ALA A O 1
ATOM 657 N N . ALA A 1 84 ? -3.678 -8.984 -3.989 1.00 88.81 84 ALA A N 1
ATOM 658 C CA . ALA A 1 84 ? -5.101 -9.071 -3.676 1.00 88.81 84 ALA A CA 1
ATOM 659 C C . ALA A 1 84 ? -5.399 -10.141 -2.615 1.00 88.81 84 ALA A C 1
ATOM 661 O O . ALA A 1 84 ? -6.165 -9.884 -1.689 1.00 88.81 84 ALA A O 1
ATOM 662 N N . ARG A 1 85 ? -4.754 -11.314 -2.708 1.00 90.31 85 ARG A N 1
ATOM 663 C CA . ARG A 1 85 ? -4.887 -12.379 -1.701 1.00 90.31 85 ARG A CA 1
ATOM 664 C C . ARG A 1 85 ? -4.383 -11.921 -0.337 1.00 90.31 85 ARG A C 1
ATOM 666 O O . ARG A 1 85 ? -5.131 -11.970 0.631 1.00 90.31 85 ARG A O 1
ATOM 673 N N . HIS A 1 86 ? -3.162 -11.390 -0.280 1.00 89.06 86 HIS A N 1
ATOM 674 C CA . HIS A 1 86 ? -2.584 -10.912 0.977 1.00 89.06 86 HIS A CA 1
ATOM 675 C C . HIS A 1 86 ? -3.391 -9.772 1.603 1.00 89.06 86 HIS A C 1
ATOM 677 O O . HIS A 1 86 ? -3.618 -9.775 2.811 1.00 89.06 86 HIS A O 1
ATOM 683 N N . LEU A 1 87 ? -3.889 -8.840 0.786 1.00 89.44 87 LEU A N 1
ATOM 684 C CA . LEU A 1 87 ? -4.765 -7.770 1.255 1.00 89.44 87 LEU A CA 1
ATOM 685 C C . LEU A 1 87 ? -6.062 -8.311 1.854 1.00 89.44 87 LEU A C 1
ATOM 687 O O . LEU A 1 87 ? -6.457 -7.855 2.924 1.00 89.44 87 LEU A O 1
ATOM 691 N N . SER A 1 88 ? -6.701 -9.277 1.192 1.00 92.19 88 SER A N 1
ATOM 692 C CA . SER A 1 88 ? -7.925 -9.907 1.691 1.00 92.19 88 SER A CA 1
ATOM 693 C C . SER A 1 88 ? -7.687 -10.606 3.032 1.00 92.19 88 SER A C 1
ATOM 695 O O . SER A 1 88 ? -8.440 -10.399 3.984 1.00 92.19 88 SER A O 1
ATOM 697 N N . ASP A 1 89 ? -6.608 -11.383 3.143 1.00 92.25 89 ASP A N 1
ATOM 698 C CA . ASP A 1 89 ? -6.255 -12.092 4.377 1.00 92.25 89 ASP A CA 1
ATOM 699 C C . ASP A 1 89 ? -5.958 -11.115 5.522 1.00 92.25 89 ASP A C 1
ATOM 701 O O . ASP A 1 89 ? -6.428 -11.290 6.652 1.00 92.25 89 ASP A O 1
ATOM 705 N N . TYR A 1 90 ? -5.212 -10.049 5.220 1.00 90.81 90 TYR A N 1
ATOM 706 C CA . TYR A 1 90 ? -4.866 -9.012 6.182 1.00 90.81 90 TYR A CA 1
ATOM 707 C C . TYR A 1 90 ? -6.098 -8.228 6.649 1.00 90.81 90 TYR A C 1
ATOM 709 O O . TYR A 1 90 ? -6.251 -7.978 7.843 1.00 90.81 90 TYR A O 1
ATOM 717 N N . GLN A 1 91 ? -7.019 -7.889 5.742 1.00 91.75 91 GLN A N 1
ATOM 718 C CA . GLN A 1 91 ? -8.294 -7.260 6.099 1.00 91.75 91 GLN A CA 1
ATOM 719 C C . GLN A 1 91 ? -9.121 -8.164 7.017 1.00 91.75 91 GLN A C 1
ATOM 721 O O . GLN A 1 91 ? -9.576 -7.714 8.067 1.00 91.75 91 GLN A O 1
ATOM 726 N N . ALA A 1 92 ? -9.243 -9.453 6.691 1.00 93.38 92 ALA A N 1
ATOM 727 C CA . ALA A 1 92 ? -9.947 -10.414 7.536 1.00 93.38 92 ALA A CA 1
ATOM 728 C C . ALA A 1 92 ? -9.292 -10.572 8.919 1.00 93.38 92 ALA A C 1
ATOM 730 O O . ALA A 1 92 ? -9.972 -10.823 9.916 1.00 93.38 92 ALA A O 1
ATOM 731 N N . GLN A 1 93 ? -7.966 -10.446 9.011 1.00 91.75 93 GLN A N 1
ATOM 732 C CA . GLN A 1 93 ? -7.263 -10.420 10.291 1.00 91.75 93 GLN A CA 1
ATOM 733 C C . GLN A 1 93 ? -7.595 -9.157 11.097 1.00 91.75 93 GLN A C 1
ATOM 735 O O . GLN A 1 93 ? -7.879 -9.271 12.288 1.00 91.75 93 GLN A O 1
ATOM 740 N N . LEU A 1 94 ? -7.593 -7.980 10.467 1.00 90.50 94 LEU A N 1
ATOM 741 C CA . LEU A 1 94 ? -7.935 -6.719 11.129 1.00 90.50 94 LEU A CA 1
ATOM 742 C C . LEU A 1 94 ? -9.377 -6.711 11.643 1.00 90.50 94 LEU A C 1
ATOM 744 O O . LEU A 1 94 ? -9.600 -6.303 12.781 1.00 90.50 94 LEU A O 1
ATOM 748 N N . CYS A 1 95 ? -10.333 -7.212 10.854 1.00 91.94 95 CYS A N 1
ATOM 749 C CA . CYS A 1 95 ? -11.721 -7.367 11.294 1.00 91.94 95 CYS A CA 1
ATOM 750 C C . CYS A 1 95 ? -11.803 -8.258 12.534 1.00 91.94 95 CYS A C 1
ATOM 752 O O . CYS A 1 95 ? -12.311 -7.827 13.560 1.00 91.94 95 CYS A O 1
ATOM 754 N N . ARG A 1 96 ? -11.187 -9.448 12.500 1.00 92.25 96 ARG A N 1
ATOM 755 C CA . ARG A 1 96 ? -11.168 -10.360 13.656 1.00 92.25 96 ARG A CA 1
ATOM 756 C C . ARG A 1 96 ? -10.537 -9.733 14.897 1.00 92.25 96 ARG A C 1
ATOM 758 O O . ARG A 1 96 ? -11.040 -9.926 15.999 1.00 92.25 96 ARG A O 1
ATOM 765 N N . GLN A 1 97 ? -9.439 -8.995 14.734 1.00 91.19 97 GLN A N 1
ATOM 766 C CA . GLN A 1 97 ? -8.796 -8.291 15.845 1.00 91.19 97 GLN A CA 1
ATOM 767 C C . GLN A 1 97 ? -9.723 -7.236 16.441 1.00 91.19 97 GLN A C 1
ATOM 769 O O . GLN A 1 97 ? -9.883 -7.196 17.661 1.00 91.19 97 GLN A O 1
ATOM 774 N N . PHE A 1 98 ? -10.359 -6.428 15.591 1.00 90.31 98 PHE A N 1
ATOM 775 C CA . PHE A 1 98 ? -11.334 -5.441 16.027 1.00 90.31 98 PHE A CA 1
ATOM 776 C C . PHE A 1 98 ? -12.501 -6.110 16.752 1.00 90.31 98 PHE A C 1
ATOM 778 O O . PHE A 1 98 ? -12.729 -5.787 17.910 1.00 90.31 98 PHE A O 1
ATOM 785 N N . ASP A 1 99 ? -13.154 -7.099 16.145 1.00 89.69 99 ASP A N 1
ATOM 786 C CA . ASP A 1 99 ? -14.312 -7.791 16.722 1.00 89.69 99 ASP A CA 1
ATOM 787 C C . ASP A 1 99 ? -13.979 -8.468 18.060 1.00 89.69 99 ASP A C 1
ATOM 789 O O . ASP A 1 99 ? -14.781 -8.455 18.989 1.00 89.69 99 ASP A O 1
ATOM 793 N N . SER A 1 100 ? -12.766 -9.016 18.201 1.00 87.88 100 SER A N 1
ATOM 794 C CA . SER A 1 100 ? -12.318 -9.635 19.455 1.00 87.88 100 SER A CA 1
ATOM 795 C C . SER A 1 100 ? -12.061 -8.630 20.584 1.00 87.88 100 SER A C 1
ATOM 797 O O . SER A 1 100 ? -12.200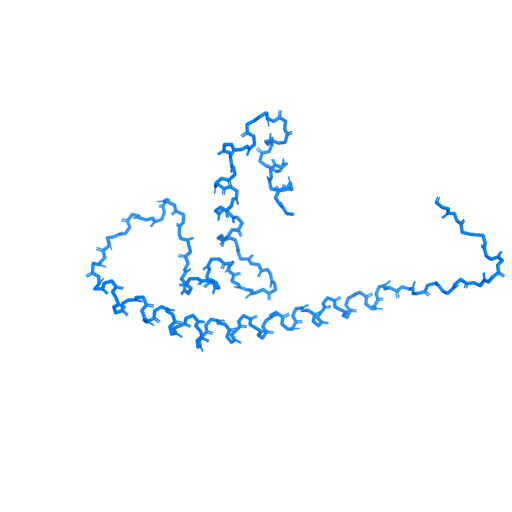 -8.968 21.761 1.00 87.88 100 SER A O 1
ATOM 799 N N . ALA A 1 101 ? -11.670 -7.400 20.244 1.00 85.94 101 ALA A N 1
ATOM 800 C CA . ALA A 1 101 ? -11.342 -6.354 21.209 1.00 85.94 101 ALA A CA 1
ATOM 801 C C . ALA A 1 101 ? -12.521 -5.404 21.467 1.00 85.94 101 ALA A C 1
ATOM 803 O O . ALA A 1 101 ? -12.597 -4.769 22.523 1.00 85.94 101 ALA A O 1
ATOM 804 N N . HIS A 1 102 ? -13.434 -5.286 20.505 1.00 81.69 102 HIS A N 1
ATOM 805 C CA . HIS A 1 102 ? -14.521 -4.332 20.537 1.00 81.69 102 HIS A CA 1
ATOM 806 C C . HIS A 1 102 ? -15.657 -4.859 21.410 1.00 81.69 102 HIS A C 1
ATOM 808 O O . HIS A 1 102 ? -16.443 -5.718 21.025 1.00 81.69 102 HIS A O 1
ATOM 814 N N . LYS A 1 103 ? -15.757 -4.309 22.619 1.00 75.25 103 LYS A N 1
ATOM 815 C CA . LYS A 1 103 ? -16.934 -4.485 23.466 1.00 75.25 103 LYS A CA 1
ATOM 816 C C . LYS A 1 103 ? -17.952 -3.428 23.069 1.00 75.25 103 LYS A C 1
ATOM 818 O O . LYS A 1 103 ? -17.824 -2.279 23.496 1.00 75.25 103 LYS A O 1
ATOM 823 N N . VAL A 1 104 ? -18.932 -3.813 22.254 1.00 75.50 104 VAL A N 1
ATOM 824 C CA . VAL A 1 104 ? -20.103 -2.968 22.002 1.00 75.50 104 VAL A CA 1
ATOM 825 C C . VAL A 1 104 ? -20.748 -2.689 23.358 1.00 75.50 104 VAL A C 1
ATOM 827 O O . VAL A 1 104 ? -21.125 -3.611 24.081 1.00 75.50 104 VAL A O 1
ATOM 830 N N . LYS A 1 105 ? -20.774 -1.416 23.752 1.00 76.12 105 LYS A N 1
ATOM 831 C CA . LYS A 1 105 ? -21.567 -0.963 24.890 1.00 76.12 105 LYS A CA 1
ATOM 832 C C . LYS A 1 105 ? -22.878 -0.468 24.319 1.00 76.12 105 LYS A C 1
ATOM 834 O O . LYS A 1 105 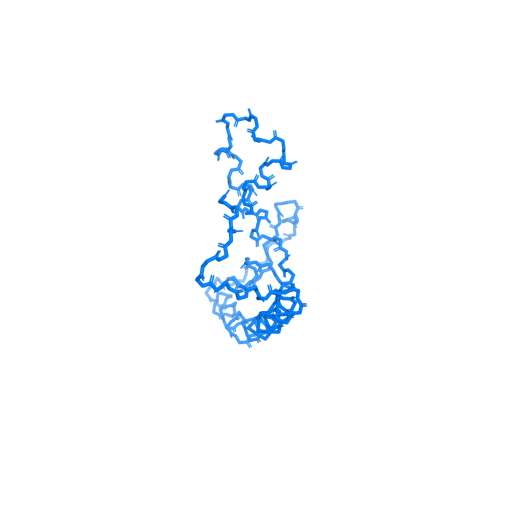? -22.903 0.581 23.680 1.00 76.12 105 LYS A O 1
ATOM 839 N N . ASP A 1 106 ? -23.932 -1.236 24.534 1.00 80.25 106 ASP A N 1
ATOM 840 C CA . ASP A 1 106 ? -25.276 -0.769 24.244 1.00 80.25 106 ASP A CA 1
ATOM 841 C C . ASP A 1 106 ? -25.642 0.296 25.280 1.00 80.25 106 ASP A C 1
ATOM 843 O O . ASP A 1 106 ? -25.478 0.089 26.484 1.00 80.25 106 ASP A O 1
ATOM 847 N N . PHE A 1 107 ? -26.083 1.456 24.800 1.00 81.50 107 PHE A N 1
ATOM 848 C CA . PHE A 1 107 ? -26.571 2.537 25.647 1.00 81.50 107 PHE A CA 1
ATOM 849 C C . PHE A 1 107 ? -28.091 2.507 25.652 1.00 81.50 107 PHE A C 1
ATOM 851 O O . PHE A 1 107 ? -28.733 2.445 24.602 1.00 81.50 107 PHE A O 1
ATOM 858 N N . THR A 1 108 ? -28.670 2.579 26.840 1.00 86.69 108 THR A N 1
ATOM 859 C CA . THR A 1 108 ? -30.111 2.672 27.035 1.00 86.69 108 THR A CA 1
ATOM 860 C C . THR A 1 108 ? -30.529 4.122 27.298 1.00 86.69 108 THR A C 1
ATOM 862 O O . THR A 1 108 ? -29.738 4.914 27.826 1.00 86.69 108 THR A O 1
ATOM 865 N N . PRO A 1 109 ? -31.762 4.523 26.926 1.00 85.56 109 PRO A N 1
ATOM 866 C CA . PRO A 1 109 ? -32.266 5.855 27.246 1.00 85.56 109 PRO A CA 1
ATOM 867 C C . PRO A 1 109 ? -32.214 6.110 28.761 1.00 85.56 109 PRO A C 1
ATOM 869 O O . PRO A 1 109 ? -32.912 5.450 29.526 1.00 85.56 109 PRO A O 1
ATOM 872 N N . GLY A 1 110 ? -31.387 7.071 29.188 1.00 85.62 110 GLY A N 1
ATOM 873 C CA . GLY A 1 110 ? -31.154 7.397 30.603 1.00 85.62 110 GLY A CA 1
ATOM 874 C C . GLY A 1 110 ? -29.723 7.147 31.094 1.00 85.62 110 GLY A C 1
ATOM 875 O O . GLY A 1 110 ? -29.367 7.637 32.169 1.00 85.62 110 GLY A O 1
ATOM 876 N N . ASP A 1 111 ? -28.885 6.461 30.310 1.00 87.81 111 ASP A N 1
ATOM 877 C CA . ASP A 1 111 ? -27.481 6.246 30.661 1.00 87.81 111 ASP A CA 1
ATOM 878 C C . ASP A 1 111 ? -26.683 7.556 30.662 1.00 87.81 111 ASP A C 1
ATOM 880 O O . ASP A 1 111 ? -26.724 8.357 29.725 1.00 87.81 111 ASP A O 1
ATOM 884 N N . ARG A 1 112 ? -25.912 7.775 31.735 1.00 81.50 112 ARG A N 1
ATOM 885 C CA . ARG A 1 112 ? -24.996 8.917 31.842 1.00 81.50 112 ARG A CA 1
ATOM 886 C C . ARG A 1 112 ? -23.694 8.597 31.121 1.00 81.50 112 ARG A C 1
ATOM 888 O O . ARG A 1 112 ? -22.816 7.932 31.667 1.00 81.50 112 ARG A O 1
ATOM 895 N N . VAL A 1 113 ? -23.568 9.112 29.908 1.00 81.38 113 VAL A N 1
ATOM 896 C CA . VAL A 1 113 ? -22.321 9.123 29.142 1.00 81.38 113 VAL A CA 1
ATOM 897 C C . VAL A 1 113 ? -21.559 10.418 29.403 1.00 81.38 113 VAL A C 1
ATOM 899 O O . VAL A 1 113 ? -22.126 11.507 29.350 1.00 81.38 113 VAL A O 1
ATOM 902 N N . LEU A 1 114 ? -20.270 10.288 29.718 1.00 75.00 114 LEU A N 1
ATOM 903 C CA . LEU A 1 114 ? -19.348 11.420 29.715 1.00 75.00 114 LEU A CA 1
ATOM 904 C C . LEU A 1 114 ? -19.060 11.775 28.254 1.00 75.00 114 LEU A C 1
ATOM 906 O O . LEU A 1 114 ? -18.666 10.894 27.487 1.00 75.00 114 LEU A O 1
ATOM 910 N N . ALA A 1 115 ? -19.316 13.032 27.894 1.00 64.62 115 ALA A N 1
ATOM 911 C CA . ALA A 1 11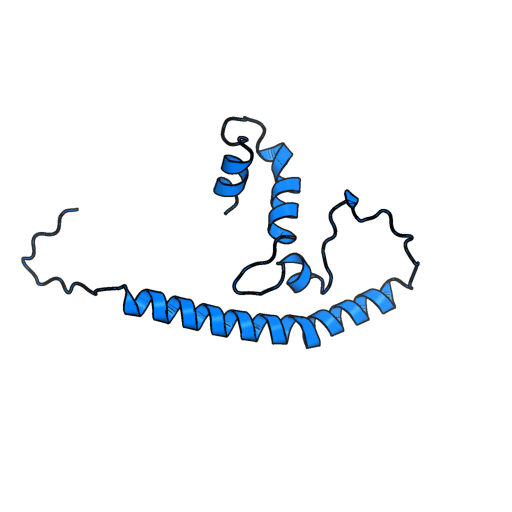5 ? -18.933 13.601 26.606 1.00 64.62 115 ALA A CA 1
ATOM 912 C C . ALA A 1 115 ? -17.424 13.872 26.555 1.00 64.62 115 ALA A C 1
ATOM 914 O O . ALA A 1 115 ? -16.867 14.267 27.607 1.00 64.62 115 ALA A O 1
#

Sequence (115 aa):
MVKGALTKMNVAALTEWDFHLPLVQMALNSHRHCGLLMSPAQAMFGREMLPPQVLLAPIVPLTTELTLNMLHRFRDHVIWPQAARHLSDYQAQLCRQFDSAHKVKDFTPGDRVLA